Protein AF-A0A967VPN1-F1 (afdb_monomer_lite)

Foldseek 3Di:
DVVVVVVLVCVLPDCVLVDQDVPDSSVVVNQVVVLVVCVVVVDWADEPVGPDDDDDDDDDDDDPVPDDDDDDDDDDPD

Sequence (78 aa):
TAAEMYSHIAFLASDELRGRDTPSPGLETAARWVADELASSGLQPAGEEGWFQRYPYPAMGLDAGETRLNVVAGATHT

Secondary structure (DSSP, 8-state):
-HHHHHHHHHHHTSGGG---PSS-HHHHHHHHHHHHHHHHTT----BTTBS------------TTT------------

Radius of gyration: 20.74 Å; chains: 1; bounding box: 39×50×48 Å

pLDDT: mean 91.76, std 8.66, range [56.19, 98.19]

Structure (mmCIF, N/CA/C/O backbone):
data_AF-A0A967VPN1-F1
#
_entry.id   AF-A0A967VPN1-F1
#
loop_
_atom_site.group_PDB
_atom_site.id
_atom_site.type_symbol
_atom_site.label_atom_id
_atom_site.label_alt_id
_atom_site.label_comp_id
_atom_site.label_asym_id
_atom_site.label_entity_id
_atom_site.label_seq_id
_atom_site.pdbx_PDB_ins_code
_atom_site.Cartn_x
_atom_site.Cartn_y
_atom_site.Cartn_z
_atom_site.occupancy
_atom_site.B_iso_or_equiv
_atom_site.auth_seq_id
_atom_site.auth_comp_id
_atom_site.auth_asym_id
_atom_site.auth_atom_id
_atom_site.pdbx_PDB_model_num
ATOM 1 N N . THR A 1 1 ? -11.908 -9.776 15.679 1.00 92.06 1 THR A N 1
ATOM 2 C CA . THR A 1 1 ? -12.447 -11.155 15.610 1.00 92.06 1 THR A CA 1
ATOM 3 C C . THR A 1 1 ? -11.809 -11.897 14.445 1.00 92.06 1 THR A C 1
ATOM 5 O O . THR A 1 1 ? -11.177 -11.266 13.605 1.00 92.06 1 THR A O 1
ATOM 8 N N . ALA A 1 2 ? -11.950 -13.225 14.363 1.00 96.25 2 ALA A N 1
ATOM 9 C CA . ALA A 1 2 ? -11.420 -13.986 13.223 1.00 96.25 2 ALA A CA 1
ATOM 10 C C . ALA A 1 2 ? -12.030 -13.535 11.879 1.00 96.25 2 ALA A C 1
ATOM 12 O O . ALA A 1 2 ? -11.325 -13.476 10.876 1.00 96.25 2 ALA A O 1
ATOM 13 N N . ALA A 1 3 ? -13.314 -13.161 11.876 1.00 97.00 3 ALA A N 1
ATOM 14 C CA . ALA A 1 3 ? -13.997 -12.646 10.693 1.00 97.00 3 ALA A CA 1
ATOM 15 C C . ALA A 1 3 ? -13.422 -11.297 10.230 1.00 97.00 3 ALA A C 1
ATOM 17 O O . ALA A 1 3 ? -13.142 -11.131 9.050 1.00 97.00 3 ALA A O 1
ATOM 18 N N . GLU A 1 4 ? -13.173 -10.365 11.154 1.00 94.81 4 GLU A N 1
ATOM 19 C CA . GLU A 1 4 ? -12.546 -9.069 10.837 1.00 94.81 4 GLU A CA 1
ATOM 20 C C . GLU A 1 4 ? -11.138 -9.244 10.258 1.00 94.81 4 GLU A C 1
ATOM 22 O O . GLU A 1 4 ? -10.820 -8.667 9.220 1.00 94.81 4 GLU A O 1
ATOM 27 N N . MET A 1 5 ? -10.314 -10.109 10.865 1.00 96.19 5 MET A N 1
ATOM 28 C CA . MET A 1 5 ? -8.991 -10.437 10.319 1.00 96.19 5 MET A CA 1
ATOM 29 C C . MET A 1 5 ? -9.087 -10.999 8.901 1.00 96.19 5 MET A C 1
ATOM 31 O O . MET A 1 5 ? -8.303 -10.610 8.037 1.00 96.19 5 MET A O 1
ATOM 35 N N . TYR A 1 6 ? -10.044 -11.894 8.649 1.00 97.94 6 TYR A N 1
ATOM 36 C CA . TYR A 1 6 ? -10.249 -12.439 7.313 1.00 97.94 6 TYR A CA 1
ATOM 37 C C . TYR A 1 6 ? -10.644 -11.347 6.311 1.00 97.94 6 TYR A C 1
ATOM 39 O O . TYR A 1 6 ? -10.080 -11.310 5.221 1.00 97.94 6 TYR A O 1
ATOM 47 N N . SER A 1 7 ? -11.533 -10.420 6.683 1.00 97.50 7 SER A N 1
ATOM 48 C CA . SER A 1 7 ? -11.912 -9.283 5.832 1.00 97.50 7 SER A CA 1
ATOM 49 C C . SER A 1 7 ? -10.721 -8.385 5.487 1.00 97.50 7 SER A C 1
ATOM 51 O O . SER A 1 7 ? -10.552 -8.016 4.325 1.00 97.50 7 SER A O 1
ATOM 53 N N . HIS A 1 8 ? -9.856 -8.083 6.461 1.00 97.19 8 HIS A N 1
ATOM 54 C CA . HIS A 1 8 ? -8.640 -7.293 6.233 1.00 97.19 8 HIS A CA 1
ATOM 55 C C . HIS A 1 8 ? -7.691 -7.988 5.250 1.00 97.19 8 HIS A C 1
ATOM 57 O O . HIS A 1 8 ? -7.202 -7.373 4.301 1.00 97.19 8 HIS A O 1
ATOM 63 N N . ILE A 1 9 ? -7.459 -9.290 5.448 1.00 97.44 9 ILE A N 1
ATOM 64 C CA . ILE A 1 9 ? -6.614 -10.096 4.559 1.00 97.44 9 ILE A CA 1
ATOM 65 C C . ILE A 1 9 ? -7.222 -10.156 3.154 1.00 97.44 9 ILE A C 1
ATOM 67 O O . ILE A 1 9 ? -6.504 -9.958 2.177 1.00 97.44 9 ILE A O 1
ATOM 71 N N . ALA A 1 10 ? -8.531 -10.393 3.052 1.00 97.88 10 ALA A N 1
ATOM 72 C CA . ALA A 1 10 ? -9.236 -10.491 1.779 1.00 97.88 10 ALA A CA 1
ATOM 73 C C . ALA A 1 10 ? -9.117 -9.198 0.965 1.00 97.88 10 ALA A C 1
ATOM 75 O O . ALA A 1 10 ? -8.836 -9.260 -0.229 1.00 97.88 10 ALA A O 1
ATOM 76 N N . PHE A 1 11 ? -9.257 -8.031 1.601 1.00 97.94 11 PHE A N 1
ATOM 77 C CA . PHE A 1 11 ? -9.071 -6.752 0.919 1.00 97.94 11 PHE A CA 1
ATOM 78 C C . PHE A 1 11 ? -7.618 -6.543 0.467 1.00 97.94 11 PHE A C 1
ATOM 80 O O . PHE A 1 11 ? -7.372 -6.250 -0.705 1.00 97.94 11 PHE A O 1
ATOM 87 N N . LEU A 1 12 ? -6.640 -6.754 1.356 1.00 97.44 12 LEU A N 1
ATOM 88 C CA . LEU A 1 12 ? -5.216 -6.562 1.042 1.00 97.44 12 LEU A CA 1
ATOM 89 C C . LEU A 1 12 ? -4.668 -7.533 -0.017 1.00 97.44 12 LEU A C 1
ATOM 91 O O . LEU A 1 12 ? -3.626 -7.257 -0.621 1.00 97.44 12 LEU A O 1
ATOM 95 N N . ALA A 1 13 ? -5.344 -8.664 -0.218 1.00 96.81 13 ALA A N 1
ATOM 96 C CA . ALA A 1 13 ? -5.036 -9.664 -1.236 1.00 96.81 13 ALA A CA 1
ATOM 97 C C . ALA A 1 13 ? -5.947 -9.576 -2.474 1.00 96.81 13 ALA A C 1
ATOM 99 O O . ALA A 1 13 ? -5.834 -10.417 -3.362 1.00 96.81 13 ALA A O 1
ATOM 100 N N . SE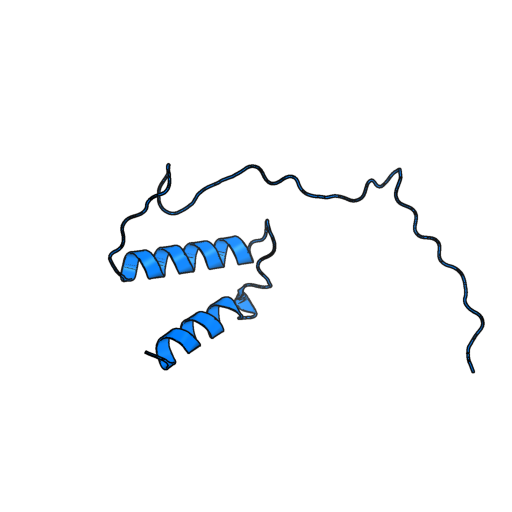R A 1 14 ? -6.856 -8.599 -2.532 1.00 97.88 14 SER A N 1
ATOM 101 C CA . SER A 1 14 ? -7.824 -8.483 -3.622 1.00 97.88 14 SER A CA 1
ATOM 102 C C . SER A 1 14 ? -7.195 -7.999 -4.931 1.00 97.88 14 SER A C 1
ATOM 104 O O . SER A 1 14 ? -6.224 -7.235 -4.945 1.00 97.88 14 SER A O 1
ATOM 106 N N . ASP A 1 15 ? -7.821 -8.387 -6.044 1.00 97.44 15 ASP A N 1
ATOM 107 C CA . ASP A 1 15 ? -7.434 -7.958 -7.392 1.00 97.44 15 ASP A CA 1
ATOM 108 C C . ASP A 1 15 ? -7.563 -6.441 -7.600 1.00 97.44 15 ASP A C 1
ATOM 110 O O . ASP A 1 15 ? -6.864 -5.881 -8.443 1.00 97.44 15 ASP A O 1
ATOM 114 N N . GLU A 1 16 ? -8.391 -5.756 -6.802 1.00 96.44 16 GLU A N 1
ATOM 115 C CA . GLU A 1 16 ? -8.567 -4.294 -6.835 1.00 96.44 16 GLU A CA 1
ATOM 116 C C . GLU A 1 16 ? -7.235 -3.557 -6.635 1.00 96.44 16 GLU A C 1
ATOM 118 O O . GLU A 1 16 ? -6.968 -2.527 -7.259 1.00 96.44 16 GLU A O 1
ATOM 123 N N . LEU A 1 17 ? -6.347 -4.119 -5.808 1.00 97.88 17 LEU A N 1
ATOM 124 C CA . LEU A 1 17 ? -5.033 -3.533 -5.573 1.00 97.88 17 LEU A CA 1
ATOM 125 C C . LEU A 1 17 ? -4.078 -3.773 -6.750 1.00 97.88 17 LEU A C 1
ATOM 127 O O . LEU A 1 17 ? -3.143 -3.000 -6.922 1.00 97.88 17 LEU A O 1
ATOM 131 N N . ARG A 1 18 ? -4.326 -4.772 -7.611 1.00 96.75 18 ARG A N 1
ATOM 132 C CA . ARG A 1 18 ? -3.489 -5.109 -8.785 1.00 96.75 18 ARG A CA 1
ATOM 133 C C . ARG A 1 18 ? -2.013 -5.361 -8.436 1.00 96.75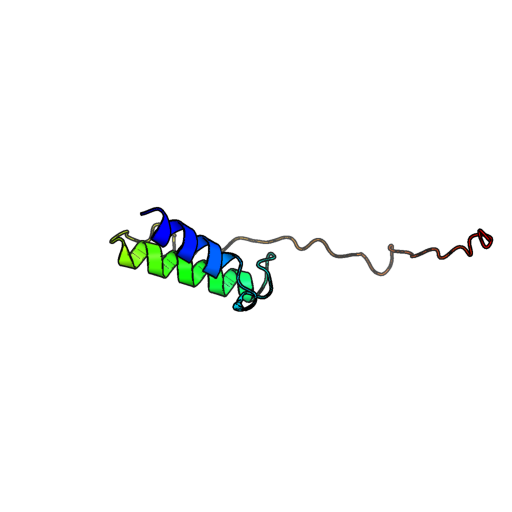 18 ARG A C 1
ATOM 135 O O . ARG A 1 18 ? -1.122 -5.104 -9.244 1.00 96.75 18 ARG A O 1
ATOM 142 N N . GLY A 1 19 ? -1.755 -5.866 -7.229 1.00 95.00 19 GLY A N 1
ATOM 143 C CA . GLY A 1 19 ? -0.414 -6.000 -6.652 1.00 95.00 19 GLY A CA 1
ATOM 144 C C . GLY A 1 19 ? 0.008 -4.787 -5.816 1.00 95.00 19 GLY A C 1
ATOM 145 O O . GLY A 1 19 ? -0.661 -3.765 -5.779 1.00 95.00 19 GLY A O 1
ATOM 146 N N . ARG A 1 20 ? 1.112 -4.902 -5.073 1.00 96.50 20 ARG A N 1
ATOM 147 C CA . ARG A 1 20 ? 1.587 -3.851 -4.147 1.00 96.50 20 ARG A CA 1
ATOM 148 C C . ARG A 1 20 ? 3.104 -3.680 -4.205 1.00 96.50 20 ARG A C 1
ATOM 150 O O . ARG A 1 20 ? 3.743 -3.483 -3.175 1.00 96.50 20 ARG A O 1
ATOM 157 N N . ASP A 1 21 ? 3.676 -3.814 -5.399 1.00 93.56 21 ASP A N 1
ATOM 158 C CA . ASP A 1 21 ? 5.113 -3.615 -5.596 1.00 93.56 21 ASP A CA 1
ATOM 159 C C . ASP A 1 21 ? 5.514 -2.162 -5.291 1.00 93.56 21 ASP A C 1
ATOM 161 O O . ASP A 1 21 ? 4.668 -1.262 -5.301 1.00 93.56 21 ASP A O 1
ATOM 165 N N . THR A 1 22 ? 6.785 -1.921 -4.986 1.00 91.88 22 THR A N 1
ATOM 166 C CA . THR A 1 22 ? 7.280 -0.578 -4.661 1.00 91.88 22 THR A CA 1
ATOM 167 C C . THR A 1 22 ? 8.059 0.005 -5.840 1.00 91.88 22 THR A C 1
ATOM 169 O O . THR A 1 22 ? 9.082 -0.565 -6.201 1.00 91.88 22 THR A O 1
ATOM 172 N N . PRO A 1 23 ? 7.663 1.162 -6.403 1.00 92.25 23 PRO A N 1
ATOM 173 C CA . PRO A 1 23 ? 6.407 1.893 -6.201 1.00 92.25 23 PRO A CA 1
ATOM 174 C C . PRO A 1 23 ? 5.268 1.360 -7.095 1.00 92.25 23 PRO A C 1
ATOM 176 O O . PRO A 1 23 ? 5.485 1.025 -8.257 1.00 92.25 23 PRO A O 1
ATOM 179 N N . SER A 1 24 ? 4.024 1.354 -6.602 1.00 94.81 24 SER A N 1
ATOM 180 C CA . SER A 1 24 ? 2.846 1.017 -7.422 1.00 94.81 24 SER A CA 1
ATOM 181 C C . SER A 1 24 ? 1.559 1.703 -6.933 1.00 94.81 24 SER A C 1
ATOM 183 O O . SER A 1 24 ? 1.436 2.013 -5.746 1.00 94.81 24 SER A O 1
ATOM 185 N N . PRO A 1 25 ? 0.547 1.901 -7.805 1.00 96.94 25 PRO A N 1
ATOM 186 C CA . PRO A 1 25 ? -0.754 2.448 -7.396 1.00 96.94 25 PRO A CA 1
ATOM 187 C C . PRO A 1 25 ? -1.491 1.590 -6.354 1.00 96.94 25 PRO A C 1
ATOM 189 O O . PRO A 1 25 ? -2.219 2.114 -5.506 1.00 96.94 25 PRO A O 1
ATOM 192 N N . GLY A 1 26 ? -1.307 0.269 -6.414 1.00 98.06 26 GLY A N 1
ATOM 193 C CA . GLY A 1 26 ? -1.876 -0.664 -5.448 1.00 98.06 26 GLY A CA 1
ATOM 194 C C . GLY A 1 26 ? -1.269 -0.524 -4.060 1.00 98.06 26 GLY A C 1
ATOM 195 O O . GLY A 1 26 ? -1.996 -0.543 -3.067 1.00 98.06 26 GLY A O 1
ATOM 196 N N . LEU A 1 27 ? 0.046 -0.285 -3.987 1.00 97.06 27 LEU A N 1
ATOM 197 C CA . LEU A 1 27 ? 0.735 0.028 -2.736 1.00 97.06 27 LEU A CA 1
ATOM 198 C C . LEU A 1 27 ? 0.177 1.306 -2.091 1.00 97.06 27 LEU A C 1
ATOM 200 O O . LEU A 1 27 ? -0.141 1.291 -0.906 1.00 97.06 27 LEU A O 1
ATOM 204 N N . GLU A 1 28 ? -0.010 2.381 -2.863 1.00 97.00 28 GLU A N 1
ATOM 205 C CA . GLU A 1 28 ? -0.580 3.643 -2.353 1.00 97.00 28 GLU A CA 1
ATOM 206 C C . GLU A 1 28 ? -2.026 3.476 -1.854 1.00 97.00 28 GLU A C 1
ATOM 208 O O . GLU A 1 28 ? -2.447 4.097 -0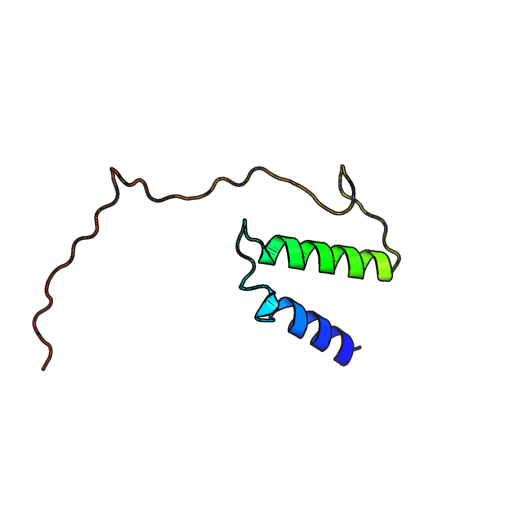.878 1.00 97.00 28 GLU A O 1
ATOM 213 N N . THR A 1 29 ? -2.812 2.615 -2.503 1.00 98.12 29 THR A N 1
ATOM 214 C CA . THR A 1 29 ? -4.183 2.319 -2.061 1.00 98.12 29 THR A CA 1
ATOM 215 C C . THR A 1 29 ? -4.195 1.502 -0.777 1.00 98.12 29 THR A C 1
ATOM 217 O O . THR A 1 29 ? -4.910 1.858 0.157 1.00 98.12 29 THR A O 1
ATOM 220 N N . ALA A 1 30 ? -3.350 0.475 -0.687 1.00 98.19 30 ALA A N 1
ATOM 221 C CA . ALA A 1 30 ? -3.194 -0.307 0.532 1.00 98.19 30 ALA A CA 1
ATOM 222 C C . ALA A 1 30 ? -2.716 0.555 1.710 1.00 98.19 30 ALA A C 1
ATOM 224 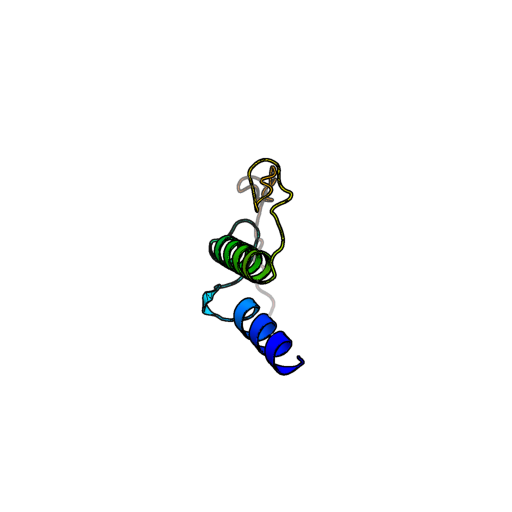O O . ALA A 1 30 ? -3.238 0.427 2.813 1.00 98.19 30 ALA A O 1
ATOM 225 N N . ALA A 1 31 ? -1.759 1.458 1.478 1.00 97.00 31 ALA A N 1
ATOM 226 C CA . ALA A 1 31 ? -1.236 2.346 2.510 1.00 97.00 31 ALA A CA 1
ATOM 227 C C . ALA A 1 31 ? -2.325 3.277 3.071 1.00 97.00 31 ALA A C 1
ATOM 229 O O . ALA A 1 31 ? -2.421 3.436 4.286 1.00 97.00 31 ALA A O 1
ATOM 230 N N . ARG A 1 32 ? -3.172 3.855 2.205 1.00 97.38 32 ARG A N 1
ATOM 231 C CA . ARG A 1 32 ? -4.324 4.667 2.637 1.00 97.38 32 ARG A CA 1
ATOM 232 C C . ARG A 1 32 ? -5.325 3.857 3.445 1.00 97.38 32 ARG A C 1
ATOM 234 O O . ARG A 1 32 ? -5.700 4.294 4.521 1.00 97.38 32 ARG A O 1
ATOM 241 N N . TRP A 1 33 ? -5.680 2.663 2.972 1.00 98.12 33 TRP A N 1
ATOM 242 C CA . TRP A 1 33 ? -6.586 1.785 3.709 1.00 98.12 33 TRP A CA 1
ATOM 243 C C . TRP A 1 33 ? -6.050 1.461 5.113 1.00 98.12 33 TRP A C 1
ATOM 245 O O . TRP A 1 33 ? -6.783 1.580 6.085 1.00 98.12 33 TRP A O 1
ATOM 255 N N . VAL A 1 34 ? -4.754 1.149 5.252 1.00 97.31 34 VAL A N 1
ATOM 256 C CA . VAL A 1 34 ? -4.141 0.931 6.576 1.00 97.31 34 VAL A CA 1
ATOM 257 C C . VAL A 1 34 ? -4.222 2.188 7.447 1.00 97.31 34 VAL A C 1
ATOM 259 O O . VAL A 1 34 ? -4.532 2.080 8.629 1.00 97.31 34 VAL A O 1
ATOM 262 N N . ALA A 1 35 ? -3.960 3.375 6.892 1.00 97.88 35 ALA A N 1
ATOM 263 C CA . ALA A 1 35 ? -4.088 4.627 7.636 1.00 97.88 35 ALA A CA 1
ATOM 264 C C . ALA A 1 35 ? -5.528 4.859 8.132 1.00 97.88 35 ALA A C 1
ATOM 266 O O . ALA A 1 35 ? -5.715 5.250 9.285 1.00 97.88 35 ALA A O 1
ATOM 267 N N . ASP A 1 36 ? -6.529 4.556 7.303 1.00 97.75 36 ASP A N 1
ATOM 268 C CA . ASP A 1 36 ? -7.947 4.667 7.659 1.00 97.75 36 ASP A CA 1
ATOM 269 C C . ASP A 1 36 ? -8.336 3.673 8.770 1.00 97.75 36 ASP A C 1
ATOM 271 O O . ASP A 1 36 ? -9.015 4.061 9.721 1.00 97.75 36 ASP A O 1
ATOM 275 N N . GLU A 1 37 ? -7.856 2.425 8.716 1.00 97.44 37 GLU A N 1
ATOM 276 C CA . GLU A 1 37 ? -8.076 1.419 9.772 1.00 97.44 37 GLU A CA 1
ATOM 277 C C . GLU A 1 37 ? -7.402 1.799 11.104 1.00 97.44 37 GLU A C 1
ATOM 279 O O . GLU A 1 37 ? -7.954 1.588 12.189 1.00 97.44 37 GLU A O 1
ATOM 284 N N . LEU A 1 38 ? -6.204 2.390 11.053 1.00 96.69 38 LEU A N 1
ATOM 285 C CA . LEU A 1 38 ? -5.525 2.894 12.251 1.00 96.69 38 LEU A CA 1
ATOM 286 C C . LEU A 1 38 ? -6.281 4.087 12.850 1.00 96.69 38 LEU A C 1
ATOM 288 O O . LEU A 1 38 ? -6.479 4.147 14.067 1.00 96.69 38 LEU A O 1
ATOM 292 N N . ALA A 1 39 ? -6.737 5.013 12.006 1.00 97.62 39 ALA A N 1
ATOM 293 C CA . ALA A 1 39 ? -7.525 6.162 12.432 1.00 97.62 39 ALA A CA 1
ATOM 294 C C . ALA A 1 39 ? -8.877 5.737 13.029 1.00 97.62 39 ALA A C 1
ATOM 296 O O . ALA A 1 39 ? -9.266 6.242 14.084 1.00 97.62 39 ALA A O 1
ATOM 297 N N . SER A 1 40 ? -9.572 4.776 12.406 1.00 96.75 40 SER A N 1
ATOM 298 C CA . SER A 1 40 ? -10.848 4.239 12.906 1.00 96.75 40 SER A CA 1
ATOM 299 C C . SER A 1 40 ? -10.686 3.529 14.254 1.00 96.75 40 SER A C 1
ATOM 301 O O . SER A 1 40 ? -11.576 3.588 15.103 1.00 96.75 40 SER A O 1
ATOM 303 N N . SER A 1 41 ? -9.509 2.944 14.487 1.00 96.00 41 SER A N 1
ATOM 304 C CA . SER A 1 41 ? -9.112 2.333 15.758 1.00 96.00 41 SER A CA 1
ATOM 305 C C . SER A 1 41 ? -8.677 3.354 16.826 1.00 96.00 41 SER A C 1
ATOM 307 O O . SER A 1 41 ? -8.326 2.965 17.940 1.00 96.00 41 SER A O 1
ATOM 309 N N . GLY A 1 42 ? -8.701 4.656 16.516 1.00 97.88 42 GLY A N 1
ATOM 310 C CA . GLY A 1 42 ? -8.400 5.742 17.453 1.00 97.88 42 GLY A CA 1
ATOM 311 C C . GLY A 1 42 ? -6.911 6.038 17.642 1.00 97.88 42 GLY A C 1
ATOM 312 O O . GLY A 1 42 ? -6.550 6.768 18.568 1.00 97.88 42 GLY A O 1
ATOM 313 N N . LEU A 1 43 ? -6.038 5.488 16.792 1.00 98.00 43 LEU A N 1
ATOM 314 C CA . LEU A 1 43 ? -4.621 5.838 16.818 1.00 98.00 43 LEU A CA 1
ATOM 315 C C . LEU A 1 43 ? -4.388 7.241 16.250 1.00 98.00 43 LEU A C 1
ATOM 317 O O . LEU A 1 43 ? -5.183 7.779 15.479 1.00 98.00 43 LEU A O 1
ATOM 321 N N . GLN A 1 44 ? -3.252 7.821 16.626 1.00 97.56 44 GLN A N 1
ATOM 322 C CA . GLN A 1 44 ? -2.751 9.069 16.063 1.00 97.56 44 GLN A CA 1
ATOM 323 C C . GLN A 1 44 ? -1.599 8.779 15.092 1.00 97.56 44 GLN A C 1
ATOM 325 O O . GLN A 1 44 ? -0.858 7.813 15.303 1.00 97.56 44 GLN A O 1
ATOM 330 N N . PRO A 1 45 ? -1.425 9.601 14.044 1.00 97.12 45 PRO A N 1
ATOM 331 C CA . PRO A 1 45 ? -0.289 9.471 13.143 1.00 97.12 45 PRO A CA 1
ATOM 332 C C . PRO A 1 45 ? 1.033 9.708 13.881 1.00 97.12 45 PRO A C 1
ATOM 334 O O . PRO A 1 45 ? 1.110 10.549 14.775 1.00 97.12 45 PRO A O 1
ATOM 337 N N . ALA A 1 46 ? 2.078 8.995 13.463 1.00 94.12 46 ALA A N 1
ATOM 338 C CA . ALA A 1 46 ? 3.419 9.081 14.050 1.00 94.12 46 ALA A CA 1
ATOM 339 C C . ALA A 1 46 ? 4.528 9.403 13.027 1.00 94.12 46 ALA A C 1
ATOM 341 O O . ALA A 1 46 ? 5.707 9.365 13.373 1.00 94.12 46 ALA A O 1
ATOM 342 N N . GLY A 1 47 ? 4.176 9.684 11.770 1.00 90.25 47 GLY A N 1
ATOM 343 C CA . GLY A 1 47 ? 5.120 10.134 10.748 1.00 90.25 47 GLY A CA 1
ATOM 344 C C . GLY A 1 47 ? 5.338 11.647 10.789 1.00 90.25 47 GLY A C 1
ATOM 345 O O . GLY A 1 47 ? 4.526 12.392 11.338 1.00 90.25 47 GLY A O 1
ATOM 346 N N . GLU A 1 48 ? 6.428 12.100 10.167 1.00 90.88 48 GLU A N 1
ATOM 347 C CA . GLU A 1 48 ? 6.819 13.520 10.123 1.00 90.88 48 GLU A CA 1
ATOM 348 C C . GLU A 1 48 ? 5.725 14.416 9.517 1.00 90.88 48 GLU A C 1
ATOM 350 O O . GLU A 1 48 ? 5.484 15.517 10.004 1.00 90.88 48 GLU A O 1
ATOM 355 N N . GLU A 1 49 ? 5.012 13.913 8.504 1.00 91.31 49 GLU A N 1
ATOM 356 C CA . GLU A 1 49 ? 3.922 14.612 7.808 1.00 91.31 49 GLU A CA 1
ATOM 357 C C . GLU A 1 49 ? 2.589 13.841 7.901 1.00 91.31 49 GLU A C 1
ATOM 359 O O . GLU A 1 49 ? 1.785 13.813 6.967 1.00 91.31 49 GLU A O 1
ATOM 364 N N . GLY A 1 50 ? 2.340 13.171 9.031 1.00 95.62 50 GLY A N 1
ATOM 365 C CA . GLY A 1 50 ? 1.102 12.425 9.271 1.00 95.62 50 GLY A CA 1
ATOM 366 C C . GLY A 1 50 ? 1.283 10.910 9.166 1.00 95.62 50 GLY A C 1
ATOM 367 O O . GLY A 1 50 ? 2.163 10.338 9.800 1.00 95.62 50 GLY A O 1
ATOM 368 N N . TRP A 1 51 ? 0.402 10.222 8.438 1.00 97.25 51 TRP A N 1
ATOM 369 C CA . TRP A 1 51 ? 0.363 8.750 8.418 1.00 97.25 51 TRP A CA 1
ATOM 370 C C . TRP A 1 51 ? 1.460 8.091 7.576 1.00 97.25 51 TRP A C 1
ATOM 372 O O . TRP A 1 51 ? 1.747 6.911 7.760 1.00 97.25 51 TRP A O 1
ATOM 382 N N . PHE A 1 52 ? 2.059 8.828 6.641 1.00 95.12 52 PHE A N 1
ATOM 383 C CA . PHE A 1 52 ? 2.960 8.267 5.639 1.00 95.12 52 PHE A CA 1
ATOM 384 C C . PHE A 1 52 ? 4.399 8.711 5.869 1.00 95.12 52 PHE A C 1
ATOM 386 O O . PHE A 1 52 ? 4.668 9.883 6.117 1.00 95.12 52 PHE A O 1
ATOM 393 N N . GLN A 1 53 ? 5.329 7.774 5.696 1.00 92.69 53 GLN A N 1
ATOM 394 C CA . GLN A 1 53 ? 6.757 8.052 5.653 1.00 92.69 53 GLN A CA 1
ATOM 395 C C . GLN A 1 53 ? 7.259 7.856 4.221 1.00 92.69 53 GLN A C 1
ATOM 397 O O . GLN A 1 53 ? 7.236 6.747 3.684 1.00 92.69 53 GLN A O 1
ATOM 402 N N . ARG A 1 54 ? 7.705 8.942 3.586 1.00 90.44 54 ARG A N 1
ATOM 403 C CA . ARG A 1 54 ? 8.328 8.900 2.257 1.00 90.44 54 ARG A CA 1
ATOM 404 C C . ARG A 1 54 ? 9.832 8.682 2.412 1.00 90.44 54 ARG A C 1
ATOM 406 O O . ARG A 1 54 ? 10.455 9.263 3.293 1.00 90.44 54 ARG A O 1
ATOM 413 N N . TYR A 1 55 ? 10.415 7.841 1.562 1.00 90.06 55 TYR A N 1
ATOM 414 C CA . TYR A 1 55 ? 11.846 7.537 1.582 1.00 90.06 55 TYR A CA 1
ATOM 415 C C . TYR A 1 55 ? 12.392 7.366 0.154 1.00 90.06 55 TYR A C 1
ATOM 417 O O . TYR A 1 55 ? 11.626 7.019 -0.751 1.00 90.06 55 TYR A O 1
ATOM 425 N N . PRO A 1 56 ? 13.699 7.603 -0.082 1.00 91.56 56 PRO A N 1
ATOM 426 C CA . PRO A 1 56 ? 14.311 7.367 -1.385 1.00 91.56 56 PRO A CA 1
ATOM 427 C C . PRO A 1 56 ? 14.298 5.876 -1.734 1.00 91.56 56 PRO A C 1
ATOM 429 O O . PRO A 1 56 ? 14.830 5.058 -0.984 1.00 91.56 56 PRO A O 1
ATOM 432 N N . TYR A 1 57 ?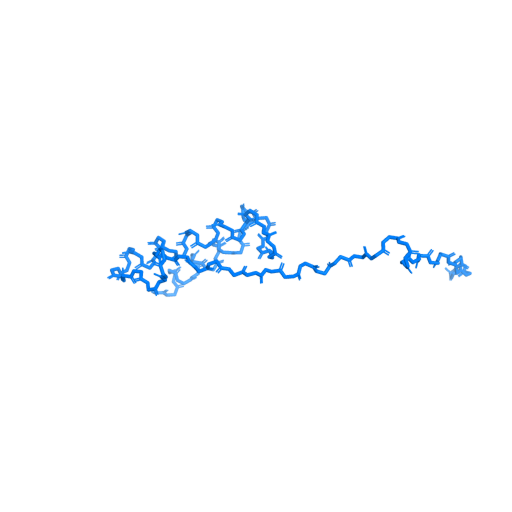 13.734 5.526 -2.889 1.00 90.12 57 TYR A N 1
ATOM 433 C CA . TYR A 1 57 ? 13.726 4.157 -3.398 1.00 90.12 57 TYR A CA 1
ATOM 434 C C . TYR A 1 57 ? 14.656 4.041 -4.618 1.00 90.12 57 TYR A C 1
ATOM 436 O O . TYR A 1 57 ? 14.325 4.570 -5.683 1.00 90.12 57 TYR A O 1
ATOM 444 N N . PRO A 1 58 ? 15.824 3.384 -4.495 1.00 85.62 58 PRO A N 1
ATOM 445 C CA . PRO A 1 58 ? 16.693 3.126 -5.634 1.00 85.62 58 PRO A CA 1
ATOM 446 C C . PRO A 1 58 ? 16.089 1.997 -6.473 1.00 85.62 58 PRO A C 1
ATOM 448 O O . PRO A 1 58 ? 16.212 0.820 -6.139 1.00 85.62 58 PRO A O 1
ATOM 451 N N . ALA A 1 59 ? 15.417 2.355 -7.566 1.00 79.19 59 ALA A N 1
ATOM 452 C CA . ALA A 1 59 ? 14.896 1.366 -8.498 1.00 79.19 59 ALA A CA 1
ATOM 453 C C . ALA A 1 59 ? 16.057 0.596 -9.148 1.00 79.19 59 ALA A C 1
ATOM 455 O O . ALA A 1 59 ? 16.950 1.194 -9.751 1.00 79.19 59 ALA A O 1
ATOM 456 N N . MET A 1 60 ? 16.033 -0.734 -9.048 1.00 78.62 60 MET A N 1
ATOM 457 C CA . MET A 1 60 ? 16.923 -1.578 -9.840 1.00 78.62 60 MET A CA 1
ATOM 458 C C . MET A 1 60 ? 16.362 -1.674 -11.258 1.00 78.62 60 MET A C 1
ATOM 460 O O . MET A 1 60 ? 15.313 -2.273 -11.483 1.00 78.62 60 MET A O 1
ATOM 464 N N . GLY A 1 61 ? 17.051 -1.047 -12.207 1.00 80.62 61 GLY A N 1
ATOM 465 C CA . GLY A 1 61 ? 16.761 -1.152 -13.633 1.00 80.62 61 GLY A CA 1
ATOM 466 C C . GLY A 1 61 ? 17.787 -2.032 -14.340 1.00 80.62 61 GLY A C 1
ATOM 467 O O . GLY A 1 61 ? 18.931 -2.140 -13.900 1.00 80.62 61 GLY A O 1
ATOM 468 N N . LEU A 1 62 ? 17.385 -2.641 -15.454 1.00 85.25 62 LEU A N 1
ATOM 469 C CA . LEU A 1 62 ? 18.337 -3.236 -16.387 1.00 85.25 62 LEU A CA 1
ATOM 470 C C . LEU A 1 62 ? 19.068 -2.118 -17.132 1.00 85.25 62 LEU A C 1
ATOM 472 O O . LEU A 1 62 ? 18.435 -1.197 -17.650 1.00 85.25 62 LEU A O 1
ATOM 476 N N . ASP A 1 63 ? 20.390 -2.224 -17.224 1.00 85.81 63 ASP A N 1
ATOM 477 C CA . ASP A 1 63 ? 21.166 -1.382 -18.126 1.00 85.81 63 ASP A CA 1
ATOM 478 C C . ASP A 1 63 ? 20.969 -1.898 -19.554 1.00 85.81 63 ASP A C 1
ATOM 480 O O . ASP A 1 63 ? 21.425 -2.989 -19.896 1.00 85.81 63 ASP A O 1
ATOM 484 N N . ALA A 1 64 ? 20.272 -1.131 -20.390 1.00 83.62 64 ALA A N 1
ATOM 485 C CA . ALA A 1 64 ? 19.995 -1.526 -21.768 1.00 83.62 64 ALA A CA 1
ATOM 486 C C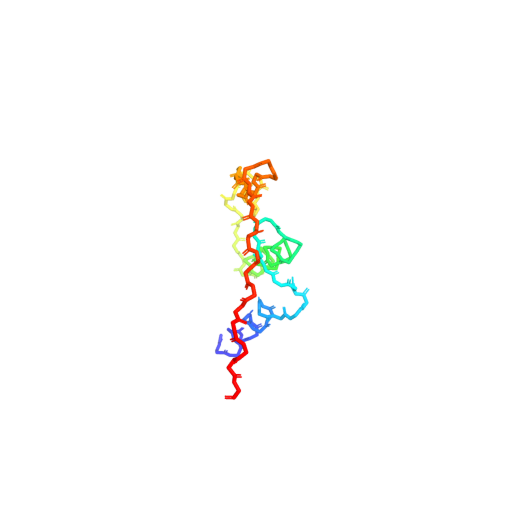 . ALA A 1 64 ? 21.261 -1.651 -22.644 1.00 83.62 64 ALA A C 1
ATOM 488 O O . ALA A 1 64 ? 21.210 -2.328 -23.670 1.00 83.62 64 ALA A O 1
ATOM 489 N N . GLY A 1 65 ? 22.378 -1.017 -22.270 1.00 89.19 65 GLY A N 1
ATOM 490 C CA . GLY A 1 65 ? 23.658 -1.115 -22.979 1.00 89.19 65 GLY A CA 1
ATOM 491 C C . GLY A 1 65 ? 24.456 -2.371 -22.619 1.00 89.19 65 GLY A C 1
ATOM 492 O O . GLY A 1 65 ? 25.099 -2.966 -23.487 1.00 89.19 65 GLY A O 1
ATOM 493 N N . GLU A 1 66 ? 24.369 -2.802 -21.360 1.00 90.06 66 GLU A N 1
ATOM 494 C CA . GLU A 1 66 ? 25.135 -3.939 -20.826 1.00 90.06 66 GLU A CA 1
ATOM 495 C C . GLU A 1 66 ? 24.319 -5.242 -20.741 1.00 90.06 66 GLU A C 1
ATOM 497 O O . GLU A 1 66 ? 24.877 -6.340 -20.670 1.00 90.06 66 GLU A O 1
ATOM 502 N N . THR A 1 67 ? 22.987 -5.160 -20.792 1.00 91.62 67 THR A N 1
ATOM 503 C CA . THR A 1 67 ? 22.107 -6.333 -20.711 1.00 91.62 67 THR A CA 1
ATOM 504 C C . THR A 1 67 ? 21.925 -6.973 -22.085 1.00 91.62 67 THR A C 1
ATOM 506 O O . THR A 1 67 ? 21.481 -6.329 -23.034 1.00 91.62 67 THR A O 1
ATOM 509 N N . ARG A 1 68 ? 22.210 -8.278 -22.202 1.00 88.62 68 ARG A N 1
ATOM 510 C CA . ARG A 1 68 ? 21.991 -9.057 -23.435 1.00 88.62 68 ARG A CA 1
ATOM 511 C C . ARG A 1 68 ? 21.193 -10.328 -23.158 1.00 88.62 68 ARG A C 1
ATOM 513 O O . ARG A 1 68 ? 21.492 -11.057 -22.217 1.00 88.62 68 ARG A O 1
ATOM 520 N N . LEU A 1 69 ? 20.216 -10.619 -24.019 1.00 89.62 69 LEU A N 1
ATOM 521 C CA . LEU A 1 69 ? 19.503 -11.897 -24.065 1.00 89.62 69 LEU A CA 1
ATOM 522 C C . LEU A 1 69 ? 20.117 -12.767 -25.166 1.00 89.62 69 LEU A C 1
ATOM 524 O O . LEU A 1 69 ? 20.041 -12.417 -26.342 1.00 89.62 69 LEU A O 1
ATOM 528 N N . ASN A 1 70 ? 20.683 -13.915 -24.797 1.00 87.81 70 ASN A N 1
ATOM 529 C CA . ASN A 1 70 ? 21.134 -14.917 -25.761 1.00 87.81 70 ASN A CA 1
ATOM 530 C C . ASN A 1 70 ? 20.071 -16.007 -25.892 1.00 87.81 70 ASN A C 1
ATOM 532 O O . ASN A 1 70 ? 19.858 -16.786 -24.964 1.00 87.81 70 ASN A O 1
ATOM 536 N N . VAL A 1 71 ? 19.415 -16.073 -27.049 1.00 88.31 71 VAL A N 1
ATOM 537 C CA . VAL A 1 71 ? 18.491 -17.162 -27.383 1.00 88.31 71 VAL A CA 1
ATOM 538 C C . VAL A 1 71 ? 19.269 -18.225 -28.147 1.00 88.31 71 VAL A C 1
ATOM 540 O O . VAL A 1 71 ? 19.789 -17.960 -29.229 1.00 88.31 71 VAL A O 1
ATOM 543 N N . VAL A 1 72 ? 19.350 -19.430 -27.589 1.00 84.94 72 VAL A N 1
ATOM 544 C CA . VAL A 1 72 ? 19.966 -20.587 -28.247 1.00 84.94 72 VAL A CA 1
ATOM 545 C C . VAL A 1 72 ? 18.858 -21.585 -28.554 1.00 84.94 72 VAL A C 1
ATOM 547 O O . VAL A 1 72 ? 18.103 -21.960 -27.658 1.00 84.94 72 VAL A O 1
ATOM 550 N N . ALA A 1 73 ? 18.732 -22.008 -29.812 1.00 81.75 73 ALA A N 1
ATOM 551 C CA . ALA A 1 73 ? 17.803 -23.073 -30.168 1.00 81.75 73 ALA A CA 1
ATOM 552 C C . ALA A 1 73 ? 18.283 -24.384 -29.524 1.00 81.75 73 ALA A C 1
ATOM 554 O O . ALA A 1 73 ? 19.299 -24.949 -29.929 1.00 81.75 73 ALA A O 1
ATOM 555 N N . GLY A 1 74 ? 17.575 -24.849 -28.495 1.00 71.06 74 GLY A N 1
ATOM 556 C CA . GLY A 1 74 ? 17.752 -26.200 -27.976 1.00 71.06 74 GLY A CA 1
ATOM 557 C C . GLY A 1 74 ? 17.245 -27.216 -28.998 1.00 71.06 74 GLY A C 1
ATOM 558 O O . GLY A 1 74 ? 16.207 -26.998 -29.623 1.00 71.06 74 GLY A O 1
ATOM 559 N N . ALA A 1 75 ? 17.975 -28.319 -29.175 1.00 68.25 75 ALA A N 1
ATOM 560 C CA . ALA A 1 75 ? 17.511 -29.442 -29.980 1.00 68.25 75 ALA A CA 1
ATOM 561 C C . ALA A 1 75 ? 16.139 -29.917 -29.474 1.00 68.25 75 ALA A C 1
ATOM 563 O O . ALA A 1 75 ? 15.940 -30.084 -28.268 1.00 68.25 75 ALA A O 1
ATOM 564 N N . THR A 1 76 ? 15.206 -30.122 -30.404 1.00 67.06 76 THR A N 1
ATOM 565 C CA . THR A 1 76 ? 13.864 -30.646 -30.149 1.00 67.06 76 THR A CA 1
ATOM 566 C C . THR A 1 76 ? 13.962 -31.937 -29.334 1.00 67.06 76 THR A C 1
ATOM 568 O O . THR A 1 76 ? 14.404 -32.960 -29.852 1.00 67.06 76 THR A O 1
ATOM 571 N N . HIS A 1 77 ? 13.565 -31.899 -28.060 1.00 62.28 77 HIS A N 1
ATOM 572 C CA . HIS A 1 77 ? 13.228 -33.131 -27.350 1.00 62.28 77 HIS A CA 1
ATOM 573 C C . HIS A 1 77 ? 11.900 -33.612 -27.929 1.00 62.28 77 HIS A C 1
ATOM 575 O O . HIS A 1 77 ? 10.892 -32.913 -27.824 1.00 62.28 77 HIS A O 1
ATOM 581 N N . THR A 1 78 ? 11.970 -34.739 -28.638 1.00 56.19 78 THR A N 1
ATOM 582 C CA . THR A 1 78 ? 10.811 -35.442 -29.200 1.00 56.19 78 THR A CA 1
ATOM 583 C C . THR A 1 78 ? 10.190 -36.321 -28.128 1.00 56.19 78 THR A C 1
ATOM 585 O O . THR A 1 78 ? 10.975 -36.890 -27.335 1.00 56.19 78 THR A O 1
#